Protein AF-X1TUZ6-F1 (afdb_monomer_lite)

Secondary structure (DSSP, 8-state):
-PPPPPEE-SPPP-EE-TTSPEEEEEEEE-TTTTTT-SS--EEEEEE--TT-EEETTTTSTTEEEEEE---GGGPEEEEEEETTEEEEEEE-EEEEEEEEE-SSSPPEEEEEEEEE-

pLDDT: mean 89.05, std 8.15, range [64.19, 98.25]

Structure (mmCIF, N/CA/C/O backbone):
data_AF-X1TUZ6-F1
#
_entry.id   AF-X1TUZ6-F1
#
loop_
_atom_site.group_PDB
_atom_site.id
_atom_site.type_symbol
_atom_site.label_atom_id
_atom_site.label_alt_id
_atom_site.label_comp_id
_atom_site.label_asym_id
_atom_site.label_entity_id
_atom_site.label_seq_id
_atom_site.pdbx_PDB_ins_code
_atom_site.Cartn_x
_atom_site.Cartn_y
_atom_site.Cartn_z
_atom_site.occupancy
_atom_site.B_iso_or_equiv
_atom_site.auth_seq_id
_atom_site.auth_comp_id
_atom_site.auth_asym_id
_atom_site.auth_atom_id
_atom_site.pdbx_PDB_model_num
ATOM 1 N N . ALA A 1 1 ? -21.858 1.930 20.294 1.00 64.19 1 ALA A N 1
ATOM 2 C CA . ALA A 1 1 ? -21.448 3.124 19.551 1.00 64.19 1 ALA A CA 1
ATOM 3 C C . ALA A 1 1 ? -22.254 3.167 18.258 1.00 64.19 1 ALA A C 1
ATOM 5 O O . ALA A 1 1 ? -23.057 2.257 18.045 1.00 64.19 1 ALA A O 1
ATOM 6 N N . VAL A 1 2 ? -22.152 4.250 17.496 1.00 79.06 2 VAL A N 1
ATOM 7 C CA . VAL A 1 2 ? -22.482 4.223 16.064 1.00 79.06 2 VAL A CA 1
ATOM 8 C C . VAL A 1 2 ? -21.244 3.646 15.387 1.00 79.06 2 VAL A C 1
ATOM 10 O O . VAL A 1 2 ? -20.172 3.961 15.873 1.00 79.06 2 VAL A O 1
ATOM 13 N N . ASN A 1 3 ? -21.412 2.787 14.382 1.00 75.56 3 ASN A N 1
ATOM 14 C CA . ASN A 1 3 ? -20.267 2.296 13.628 1.00 75.56 3 ASN A CA 1
ATOM 15 C C . ASN A 1 3 ? -19.744 3.395 12.704 1.00 75.56 3 ASN A C 1
ATOM 17 O O . ASN A 1 3 ? -20.542 3.933 11.928 1.00 75.56 3 ASN A O 1
ATOM 21 N N . ASP A 1 4 ? -18.460 3.695 12.785 1.00 84.94 4 ASP A N 1
ATOM 22 C CA . ASP A 1 4 ? -17.752 4.639 11.934 1.00 84.94 4 ASP A CA 1
ATOM 23 C C . ASP A 1 4 ? -17.038 3.886 10.794 1.00 84.94 4 ASP A C 1
ATOM 25 O O . ASP A 1 4 ? -16.631 2.743 10.951 1.00 84.94 4 ASP A O 1
ATOM 29 N N . GLU A 1 5 ? -16.964 4.491 9.604 1.00 88.94 5 GLU A N 1
ATOM 30 C CA . GLU A 1 5 ? -16.276 3.878 8.456 1.00 88.94 5 GLU A CA 1
ATOM 31 C C . GLU A 1 5 ? -14.749 3.937 8.657 1.00 88.94 5 GLU A C 1
ATOM 33 O O . GLU A 1 5 ? -14.248 4.961 9.138 1.00 88.94 5 GLU A O 1
ATOM 38 N N . PRO A 1 6 ? -13.987 2.913 8.231 1.00 92.56 6 PRO A N 1
ATOM 39 C CA . PRO A 1 6 ? -12.532 2.925 8.347 1.00 92.56 6 PRO A CA 1
ATOM 40 C C . PRO A 1 6 ? -11.884 3.950 7.402 1.00 92.56 6 PRO A C 1
ATOM 42 O O . PRO A 1 6 ? -12.226 4.032 6.225 1.00 92.56 6 PRO A O 1
ATOM 45 N N . GLU A 1 7 ? -10.866 4.682 7.857 1.00 93.31 7 GLU A N 1
ATOM 46 C CA . GLU A 1 7 ? -10.123 5.650 7.036 1.00 93.31 7 GLU A CA 1
ATOM 47 C C . GLU A 1 7 ? -8.644 5.263 6.891 1.00 93.31 7 GLU A C 1
ATOM 49 O O . GLU A 1 7 ? -7.902 5.194 7.867 1.00 93.31 7 GLU A O 1
ATOM 54 N N . ILE A 1 8 ? -8.163 5.068 5.657 1.00 95.56 8 ILE A N 1
ATOM 55 C CA . ILE A 1 8 ? -6.734 4.818 5.397 1.00 95.56 8 ILE A CA 1
ATOM 56 C C . ILE A 1 8 ? -5.964 6.147 5.390 1.00 95.56 8 ILE A C 1
ATOM 58 O O . ILE A 1 8 ? -6.073 6.926 4.439 1.00 95.56 8 ILE A O 1
ATOM 62 N N . THR A 1 9 ? -5.108 6.374 6.388 1.00 96.31 9 THR A N 1
ATOM 63 C CA . THR A 1 9 ? -4.401 7.654 6.590 1.00 96.31 9 THR A CA 1
ATOM 64 C C . THR A 1 9 ? -2.945 7.654 6.111 1.00 96.31 9 THR A C 1
ATOM 66 O O . THR A 1 9 ? -2.398 8.718 5.798 1.00 96.31 9 THR A O 1
ATOM 69 N N . SER A 1 10 ? -2.292 6.490 5.999 1.00 97.00 10 SER A N 1
ATOM 70 C CA . SER A 1 10 ? -0.878 6.425 5.589 1.00 97.00 10 SER A CA 1
ATOM 71 C C . SER A 1 10 ? -0.684 6.765 4.105 1.00 97.00 10 SER A C 1
ATOM 73 O O . SER A 1 10 ? -1.478 6.334 3.277 1.00 97.00 10 SER A O 1
ATOM 75 N N . PRO A 1 11 ? 0.359 7.503 3.688 1.00 96.25 11 PRO A N 1
ATOM 76 C CA . PRO A 1 11 ? 0.650 7.733 2.270 1.00 96.25 11 PRO A CA 1
ATOM 77 C C . PRO A 1 11 ? 1.349 6.517 1.634 1.00 96.25 11 PRO A C 1
ATOM 79 O O . PRO A 1 11 ? 2.307 5.996 2.195 1.00 96.25 11 PRO A O 1
ATOM 82 N N . ALA A 1 12 ? 0.911 6.093 0.442 1.00 96.31 12 ALA A N 1
ATOM 83 C CA . ALA A 1 12 ? 1.569 5.003 -0.285 1.00 96.31 12 ALA A CA 1
ATOM 84 C C . ALA A 1 12 ? 2.844 5.502 -0.991 1.00 96.31 12 ALA A C 1
ATOM 86 O O . ALA A 1 12 ? 2.797 6.556 -1.638 1.00 96.31 12 ALA A O 1
ATOM 87 N N . PRO A 1 13 ? 3.970 4.769 -0.929 1.00 94.62 13 PRO A N 1
ATOM 88 C CA . PRO A 1 13 ? 5.100 5.009 -1.817 1.00 94.62 13 PRO A CA 1
ATOM 89 C C . PRO A 1 13 ? 4.692 4.738 -3.270 1.00 94.62 13 PRO A C 1
ATOM 91 O O . PRO A 1 13 ? 4.092 3.708 -3.570 1.00 94.62 13 PRO A O 1
ATOM 94 N N . ILE A 1 14 ? 5.013 5.665 -4.172 1.00 93.81 14 ILE A N 1
ATOM 95 C CA . ILE A 1 14 ? 4.605 5.613 -5.593 1.00 93.81 14 ILE A CA 1
ATOM 96 C C . ILE A 1 14 ? 5.792 5.543 -6.561 1.00 93.81 14 ILE A C 1
ATOM 98 O O . ILE A 1 14 ? 5.609 5.515 -7.777 1.00 93.81 14 ILE A O 1
ATOM 102 N N . THR A 1 15 ? 7.013 5.520 -6.032 1.00 89.12 15 THR A N 1
ATOM 103 C CA . THR A 1 15 ? 8.250 5.404 -6.809 1.00 89.12 15 THR A CA 1
ATOM 104 C C . THR A 1 15 ? 9.152 4.354 -6.193 1.00 89.12 15 THR A C 1
ATOM 106 O O . THR A 1 15 ? 9.282 4.322 -4.969 1.00 89.12 15 THR A O 1
ATOM 109 N N . LEU A 1 16 ? 9.790 3.544 -7.028 1.00 88.31 16 LEU A N 1
ATOM 110 C CA . LEU A 1 16 ? 10.687 2.471 -6.608 1.00 88.31 16 LEU A CA 1
ATOM 111 C C . LEU A 1 16 ? 11.716 2.190 -7.707 1.00 88.31 16 LEU A C 1
ATOM 113 O O . LEU A 1 16 ? 11.408 2.355 -8.882 1.00 88.31 16 LEU A O 1
ATOM 117 N N . ASP A 1 17 ? 12.916 1.742 -7.356 1.00 86.56 17 ASP A N 1
ATOM 118 C CA . ASP A 1 17 ? 13.881 1.251 -8.340 1.00 86.56 17 ASP A CA 1
ATOM 119 C C . ASP A 1 17 ? 13.638 -0.239 -8.638 1.00 86.56 17 ASP A C 1
ATOM 121 O O . ASP A 1 17 ? 13.281 -1.030 -7.766 1.00 86.56 17 ASP A O 1
ATOM 125 N N . LEU A 1 18 ? 13.815 -0.655 -9.894 1.00 85.88 18 LEU A N 1
ATOM 126 C CA . LEU A 1 18 ? 13.611 -2.053 -10.285 1.00 85.88 18 LEU A CA 1
ATOM 127 C C . LEU A 1 18 ? 14.509 -2.999 -9.470 1.00 85.88 18 LEU A C 1
ATOM 129 O O . LEU A 1 18 ? 15.732 -2.860 -9.473 1.00 85.88 18 LEU A O 1
ATOM 133 N N . GLY A 1 19 ? 13.894 -4.013 -8.861 1.00 86.25 19 GLY A N 1
ATOM 134 C CA . GLY A 1 19 ? 14.575 -5.014 -8.042 1.00 86.25 19 GLY A CA 1
ATOM 135 C C . GLY A 1 19 ? 14.772 -4.619 -6.576 1.00 86.25 19 GLY A C 1
ATOM 136 O O . GLY A 1 19 ? 15.180 -5.480 -5.796 1.00 86.25 19 GLY A O 1
ATOM 137 N N . ASP A 1 20 ? 14.458 -3.379 -6.192 1.00 91.62 20 ASP A N 1
ATOM 138 C CA . ASP A 1 20 ? 14.393 -2.988 -4.784 1.00 91.62 20 ASP A CA 1
ATOM 139 C C . ASP A 1 20 ? 13.077 -3.466 -4.156 1.00 91.62 20 ASP A C 1
ATOM 141 O O . ASP A 1 20 ? 12.043 -3.580 -4.817 1.00 91.62 20 ASP A O 1
ATOM 145 N N . GLU A 1 21 ? 13.111 -3.764 -2.859 1.00 94.50 21 GLU A N 1
ATOM 146 C CA . GLU A 1 21 ?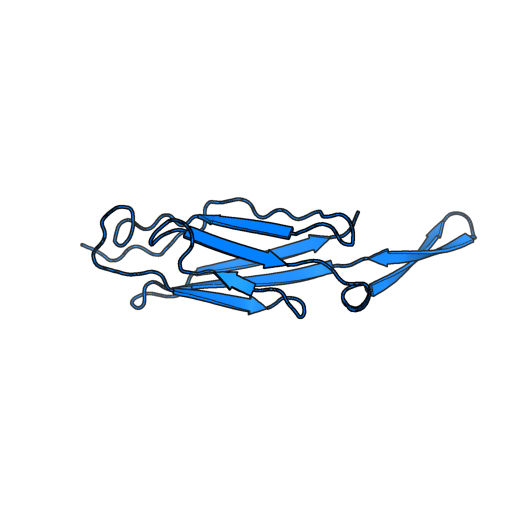 11.918 -4.168 -2.119 1.00 94.50 21 GLU A CA 1
ATOM 147 C C . GLU A 1 21 ? 10.968 -2.975 -1.948 1.00 94.50 21 GLU A C 1
ATOM 149 O O . GLU A 1 21 ? 11.334 -1.919 -1.427 1.00 94.50 21 GLU A O 1
ATOM 154 N N . TYR A 1 22 ? 9.729 -3.161 -2.387 1.00 94.81 22 TYR A N 1
ATOM 155 C CA . TYR A 1 22 ? 8.607 -2.299 -2.073 1.00 94.81 22 TYR A CA 1
ATOM 156 C C . TYR A 1 22 ? 8.030 -2.684 -0.715 1.00 94.81 22 TYR A C 1
ATOM 158 O O . TYR A 1 22 ? 7.632 -3.835 -0.521 1.00 94.81 22 TYR A O 1
ATOM 166 N N . VAL A 1 23 ? 7.893 -1.702 0.174 1.00 97.06 23 VAL A N 1
ATOM 167 C CA . VAL A 1 23 ? 7.174 -1.846 1.442 1.00 97.06 23 VAL A CA 1
ATOM 168 C C . VAL A 1 23 ? 6.185 -0.698 1.572 1.00 97.06 23 VAL A C 1
ATOM 170 O O . 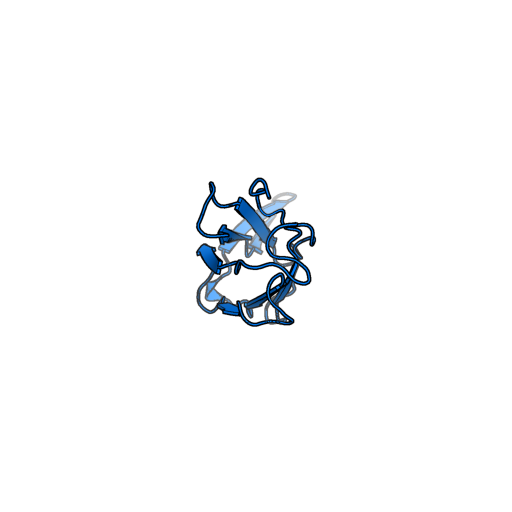VAL A 1 23 ? 6.563 0.471 1.461 1.00 97.06 23 VAL A O 1
ATOM 173 N N . TYR A 1 24 ? 4.920 -1.026 1.819 1.00 97.62 24 TYR A N 1
ATOM 174 C CA . TYR A 1 24 ? 3.892 -0.061 2.181 1.00 97.62 24 TYR A CA 1
ATOM 175 C C . TYR A 1 24 ? 3.185 -0.477 3.470 1.00 97.62 24 TYR A C 1
ATOM 177 O O . TYR A 1 24 ? 2.410 -1.429 3.489 1.00 97.62 24 TYR A O 1
ATOM 185 N N . GLU A 1 25 ? 3.421 0.295 4.527 1.00 98.00 25 GLU A N 1
ATOM 186 C CA . GLU A 1 25 ? 2.699 0.200 5.794 1.00 98.00 25 GLU A CA 1
ATOM 187 C C . GLU A 1 25 ? 1.346 0.929 5.673 1.00 98.00 25 GLU A C 1
ATOM 189 O O . GLU A 1 25 ? 1.253 2.163 5.593 1.00 98.00 25 GLU A O 1
ATOM 194 N N . VAL A 1 26 ? 0.268 0.155 5.613 1.00 97.75 26 VAL A N 1
ATOM 195 C CA . VAL A 1 26 ? -1.110 0.648 5.639 1.00 97.75 26 VAL A CA 1
ATOM 196 C C . VAL A 1 26 ? -1.463 0.971 7.085 1.00 97.75 26 VAL A C 1
ATOM 198 O O . VAL A 1 26 ? -1.331 0.112 7.947 1.00 97.75 26 VAL A O 1
ATOM 201 N N . VAL A 1 27 ? -1.932 2.192 7.347 1.00 96.44 27 VAL A N 1
ATOM 202 C CA . VAL A 1 27 ? -2.435 2.611 8.664 1.00 96.44 27 VAL A CA 1
ATOM 203 C C . VAL A 1 27 ? -3.874 3.075 8.502 1.00 96.44 27 VAL A C 1
ATOM 205 O O . VAL A 1 27 ? -4.159 3.873 7.602 1.00 96.44 27 VAL A O 1
ATOM 208 N N . VAL A 1 28 ? -4.754 2.564 9.361 1.00 95.44 28 VAL A N 1
ATOM 209 C CA . VAL A 1 28 ? -6.192 2.847 9.364 1.00 95.44 28 VAL A CA 1
ATOM 210 C C . VAL A 1 28 ? -6.598 3.504 10.681 1.00 95.44 28 VAL A C 1
ATOM 212 O O . VAL A 1 28 ? -6.168 3.076 11.751 1.00 95.44 28 VAL A O 1
ATOM 215 N N . GLU A 1 29 ? -7.423 4.544 10.599 1.00 93.00 29 GLU A N 1
ATOM 216 C CA . GLU A 1 29 ? -8.165 5.095 11.734 1.00 93.00 29 GLU A CA 1
ATOM 217 C C . GLU A 1 29 ? -9.612 4.595 11.678 1.00 93.00 29 GLU A C 1
ATOM 219 O O . GLU A 1 29 ? -10.266 4.685 10.643 1.00 93.00 29 GLU A O 1
ATOM 224 N N . ASP A 1 30 ? -10.085 4.040 12.789 1.00 91.62 30 ASP A N 1
ATOM 225 C CA . ASP A 1 30 ? -11.443 3.527 12.973 1.00 91.62 30 ASP A CA 1
ATOM 226 C C . ASP A 1 30 ? -11.725 3.533 14.485 1.00 91.62 30 ASP A C 1
ATOM 228 O O . ASP A 1 30 ? -11.011 2.873 15.239 1.00 91.62 30 ASP A O 1
ATOM 232 N N . ASP A 1 31 ? -12.708 4.305 14.954 1.00 88.62 31 ASP A N 1
ATOM 233 C CA . ASP A 1 31 ? -12.986 4.476 16.392 1.00 88.62 31 ASP A CA 1
ATOM 234 C C . ASP A 1 31 ? -13.636 3.226 17.033 1.00 88.62 31 ASP A C 1
ATOM 236 O O . ASP A 1 31 ? -13.629 3.072 18.263 1.00 88.62 31 ASP A O 1
ATOM 240 N N . ASP A 1 32 ? -14.183 2.310 16.226 1.00 86.81 32 ASP A N 1
ATOM 241 C CA . ASP A 1 32 ? -14.797 1.058 16.673 1.00 86.81 32 ASP A CA 1
ATOM 242 C C . ASP A 1 32 ? -13.811 -0.116 16.727 1.00 86.81 32 ASP A C 1
ATOM 244 O O . ASP A 1 32 ? -14.091 -1.117 17.411 1.00 86.81 32 ASP A O 1
ATOM 248 N N . VAL A 1 33 ? -12.664 0.005 16.044 1.00 86.75 33 VAL A N 1
ATOM 249 C CA . VAL A 1 33 ? -11.577 -0.989 15.999 1.00 86.75 33 VAL A CA 1
ATOM 250 C C . VAL A 1 33 ? -10.302 -0.511 16.714 1.00 86.75 33 VAL A C 1
ATOM 252 O O . VAL A 1 33 ? -9.685 -1.279 17.455 1.00 86.75 33 VAL A O 1
ATOM 255 N N . CYS A 1 34 ? -9.896 0.743 16.543 1.00 85.62 34 CYS A N 1
ATOM 256 C CA . CYS A 1 34 ? -8.584 1.262 16.930 1.00 85.62 34 CYS A CA 1
ATOM 257 C C . CYS A 1 34 ? -8.670 2.230 18.126 1.00 85.62 34 CYS A C 1
ATOM 259 O O . CYS A 1 34 ? -9.519 3.116 18.148 1.00 85.62 34 CYS A O 1
ATOM 261 N N . PRO A 1 35 ? -7.765 2.155 19.121 1.00 72.06 35 PRO A N 1
ATOM 262 C CA . PRO A 1 35 ? -6.734 1.133 19.321 1.00 72.06 35 PRO A CA 1
ATOM 263 C C . PRO A 1 35 ? -7.234 -0.131 20.051 1.00 72.06 35 PRO A C 1
ATOM 265 O O . PRO A 1 35 ? -6.540 -1.142 20.037 1.00 72.06 35 PRO A O 1
ATOM 268 N N . ASP A 1 36 ? -8.404 -0.077 20.700 1.00 72.44 36 ASP A N 1
ATOM 269 C CA . ASP A 1 36 ? -8.898 -1.100 21.645 1.00 72.44 36 ASP A CA 1
ATOM 270 C C . ASP A 1 36 ? -10.333 -1.569 21.320 1.00 72.44 36 ASP A C 1
ATOM 272 O O . ASP A 1 36 ? -11.112 -1.942 22.206 1.00 72.44 36 ASP A O 1
ATOM 276 N N . GLY A 1 37 ? -10.720 -1.468 20.054 1.00 69.12 37 GLY A N 1
ATOM 277 C CA . GLY A 1 37 ? -12.074 -1.707 19.588 1.00 69.12 37 GLY A CA 1
ATOM 278 C C . GLY A 1 37 ? -12.552 -3.155 19.716 1.00 69.12 37 GLY A C 1
ATOM 279 O O . GLY A 1 37 ? -11.803 -4.081 20.028 1.00 69.12 37 GLY A O 1
ATOM 280 N N . CYS A 1 38 ? -13.855 -3.361 19.511 1.00 70.00 38 CYS A N 1
ATOM 281 C CA . CYS A 1 38 ? -14.484 -4.689 19.611 1.00 70.00 38 CYS A CA 1
ATOM 282 C C . CYS A 1 38 ? -14.558 -5.428 18.266 1.00 70.00 38 CYS A C 1
ATOM 284 O O . CYS A 1 38 ? -14.965 -6.593 18.241 1.00 70.00 38 CYS A O 1
ATOM 286 N N . GLN A 1 39 ? -14.226 -4.739 17.175 1.00 83.56 39 GLN A N 1
ATOM 287 C CA . GLN A 1 39 ? -14.263 -5.245 15.806 1.00 83.56 39 GLN A CA 1
ATOM 288 C C . GLN A 1 39 ? -12.844 -5.508 15.290 1.00 83.56 39 GLN A C 1
ATOM 290 O O . GLN A 1 39 ? -11.861 -5.279 15.992 1.00 83.56 39 GLN A O 1
ATOM 295 N N . THR A 1 40 ? -12.742 -6.063 14.088 1.00 85.75 40 THR A N 1
ATOM 296 C CA . THR A 1 40 ? -11.467 -6.370 13.433 1.00 85.75 40 THR A CA 1
ATOM 297 C C . THR A 1 40 ? -11.547 -5.929 11.988 1.00 85.75 40 THR A C 1
ATOM 299 O O . THR A 1 40 ? -12.524 -6.271 11.322 1.00 85.75 40 THR A O 1
ATOM 302 N N . LEU A 1 41 ? -10.513 -5.252 11.498 1.00 92.56 41 LEU A N 1
ATOM 303 C CA . LEU A 1 41 ? -10.398 -4.934 10.082 1.00 92.56 41 LEU A CA 1
ATOM 304 C C . LEU A 1 41 ? -9.910 -6.154 9.300 1.00 92.56 41 LEU A C 1
ATOM 306 O O . LEU A 1 41 ? -9.075 -6.926 9.774 1.00 92.56 41 LEU A O 1
ATOM 310 N N . THR A 1 42 ? -10.434 -6.313 8.091 1.00 94.38 42 THR A N 1
ATOM 311 C CA . THR A 1 42 ? -9.930 -7.246 7.084 1.00 94.38 42 THR A CA 1
ATOM 312 C C . THR A 1 42 ? -9.278 -6.448 5.967 1.00 94.38 42 THR A C 1
ATOM 314 O O . THR A 1 42 ? -9.882 -5.515 5.439 1.00 94.38 42 THR A O 1
ATOM 317 N N . PHE A 1 43 ? -8.064 -6.839 5.583 1.00 96.94 43 PHE A N 1
ATOM 318 C CA . PHE A 1 43 ? -7.308 -6.201 4.512 1.00 96.94 43 PHE A CA 1
ATOM 319 C C . PHE A 1 43 ? -7.213 -7.138 3.312 1.00 96.94 43 PHE A C 1
ATOM 321 O O . PHE A 1 43 ? -6.718 -8.259 3.425 1.00 96.94 43 PHE A O 1
ATOM 328 N N . THR A 1 44 ? -7.648 -6.673 2.141 1.00 97.19 44 THR A N 1
ATOM 329 C CA . THR A 1 44 ? -7.605 -7.478 0.914 1.00 97.19 44 THR A CA 1
ATOM 330 C C . THR A 1 44 ? -6.864 -6.746 -0.196 1.00 97.19 44 THR A C 1
ATOM 332 O O . THR A 1 44 ? -7.243 -5.646 -0.599 1.00 97.19 44 THR A O 1
ATOM 335 N N . LEU A 1 45 ? -5.838 -7.388 -0.761 1.00 97.88 45 LEU A N 1
ATOM 336 C CA . LEU A 1 45 ? -5.226 -6.962 -2.018 1.00 97.88 45 LEU A CA 1
ATOM 337 C C . LEU A 1 45 ? -6.120 -7.397 -3.186 1.00 97.88 45 LEU A C 1
ATOM 339 O O . LEU A 1 45 ? -6.154 -8.571 -3.554 1.00 97.88 45 LEU A O 1
ATOM 343 N N . LEU A 1 46 ? -6.851 -6.449 -3.770 1.00 97.94 46 LEU A N 1
ATOM 344 C CA . LEU A 1 46 ? -7.764 -6.707 -4.886 1.00 97.94 46 LEU A CA 1
ATOM 345 C C . LEU A 1 46 ? -7.068 -6.655 -6.245 1.00 97.94 46 LEU A C 1
ATOM 347 O O . LEU A 1 46 ? -7.476 -7.349 -7.177 1.00 97.94 46 LEU A O 1
ATOM 351 N N . GLN A 1 47 ? -6.044 -5.812 -6.374 1.00 96.81 47 GLN A N 1
ATOM 352 C CA . GLN A 1 47 ? -5.281 -5.656 -7.605 1.00 96.81 47 GLN A CA 1
ATOM 353 C C . GLN A 1 47 ? -3.821 -5.346 -7.287 1.00 96.81 47 GLN A C 1
ATOM 355 O O . GLN A 1 47 ? -3.541 -4.491 -6.451 1.00 96.81 47 GLN A O 1
ATOM 360 N N . GLY A 1 48 ? -2.912 -6.029 -7.976 1.00 93.81 48 GLY A N 1
ATOM 361 C CA . GLY A 1 48 ? -1.468 -5.862 -7.862 1.00 93.81 48 GLY A CA 1
ATOM 362 C C . GLY A 1 48 ? -0.731 -6.766 -8.863 1.00 93.81 48 GLY A C 1
ATOM 363 O O . GLY A 1 48 ? -1.372 -7.571 -9.549 1.00 93.81 48 GLY A O 1
ATOM 364 N N . PRO A 1 49 ? 0.598 -6.627 -8.976 1.00 92.69 49 PRO A N 1
ATOM 365 C CA . PRO A 1 49 ? 1.445 -7.481 -9.795 1.00 92.69 49 PRO A CA 1
ATOM 366 C C . PRO A 1 49 ? 1.575 -8.875 -9.170 1.00 92.69 49 PRO A C 1
ATOM 368 O O . PRO A 1 49 ? 1.221 -9.107 -8.008 1.00 92.69 49 PRO A O 1
ATOM 371 N N . VAL A 1 50 ? 2.097 -9.826 -9.945 1.00 90.88 50 VAL A N 1
ATOM 372 C CA . VAL A 1 50 ? 2.373 -11.169 -9.424 1.00 90.88 50 VAL A CA 1
ATOM 373 C C . VAL A 1 50 ? 3.423 -11.067 -8.316 1.00 90.88 50 VAL A C 1
ATOM 375 O O . VAL A 1 50 ? 4.412 -10.359 -8.445 1.00 90.88 50 VAL A O 1
ATOM 378 N N . GLY A 1 51 ? 3.196 -11.774 -7.208 1.00 92.56 51 GLY A N 1
ATOM 379 C CA . GLY A 1 51 ? 4.124 -11.795 -6.074 1.00 92.56 51 GLY A CA 1
ATOM 380 C C . GLY A 1 51 ? 3.938 -10.660 -5.065 1.00 92.56 51 GLY A C 1
ATOM 381 O O . GLY A 1 51 ? 4.536 -10.734 -3.998 1.00 92.56 51 GLY A O 1
ATOM 382 N N . MET A 1 52 ? 3.088 -9.665 -5.341 1.00 95.69 52 MET A N 1
ATOM 383 C CA . MET A 1 52 ? 2.669 -8.710 -4.314 1.00 95.69 52 MET A CA 1
ATOM 384 C C . MET A 1 52 ? 1.752 -9.389 -3.297 1.00 95.69 52 MET A C 1
ATOM 386 O O . MET A 1 52 ? 0.837 -10.131 -3.667 1.00 95.69 52 MET A O 1
ATOM 390 N N . ALA A 1 53 ? 2.000 -9.128 -2.019 1.00 97.38 53 ALA A N 1
ATOM 391 C CA . ALA A 1 53 ? 1.257 -9.706 -0.910 1.00 97.38 53 ALA A CA 1
ATOM 392 C C . ALA A 1 53 ? 0.913 -8.633 0.123 1.00 97.38 53 ALA A C 1
ATOM 394 O O . ALA A 1 53 ? 1.642 -7.657 0.273 1.00 97.38 53 ALA A O 1
ATOM 395 N N . ILE A 1 54 ? -0.197 -8.837 0.831 1.00 98.00 54 ILE A N 1
ATOM 396 C CA . ILE A 1 54 ? -0.586 -8.042 1.995 1.00 98.00 54 ILE A CA 1
ATOM 397 C C . ILE A 1 54 ? -0.557 -8.944 3.231 1.00 98.00 54 ILE A C 1
ATOM 399 O O . ILE A 1 54 ? -1.106 -10.046 3.201 1.00 98.00 54 ILE A O 1
ATOM 403 N N . ASP A 1 55 ? 0.125 -8.495 4.278 1.00 97.56 55 ASP A N 1
ATOM 404 C CA . ASP A 1 55 ? 0.120 -9.082 5.614 1.00 97.56 55 ASP A CA 1
ATOM 405 C C . ASP A 1 55 ? -0.851 -8.281 6.486 1.00 97.56 55 ASP A C 1
ATOM 407 O O . ASP A 1 55 ? -0.562 -7.154 6.888 1.00 97.56 55 ASP A O 1
ATOM 411 N N . ASP A 1 56 ? -2.023 -8.860 6.737 1.00 94.75 56 ASP A N 1
ATOM 412 C CA . ASP A 1 56 ? -3.106 -8.283 7.539 1.00 94.75 56 ASP A CA 1
ATOM 413 C C . ASP A 1 56 ? -2.905 -8.467 9.053 1.00 94.75 56 ASP A C 1
ATOM 415 O O . ASP A 1 56 ? -3.716 -7.998 9.850 1.00 94.75 56 ASP A O 1
ATOM 419 N N . ALA A 1 57 ? -1.826 -9.140 9.464 1.00 92.12 57 ALA A N 1
ATOM 420 C CA . ALA A 1 57 ? -1.446 -9.326 10.860 1.00 92.12 57 ALA A CA 1
ATOM 421 C C . ALA A 1 57 ? -0.288 -8.406 11.291 1.00 92.12 57 ALA A C 1
ATOM 423 O O . ALA A 1 57 ? 0.249 -8.556 12.397 1.00 92.12 57 ALA A O 1
ATOM 424 N N . PHE A 1 58 ? 0.111 -7.470 10.430 1.00 94.25 58 PHE A N 1
ATOM 425 C CA . PHE A 1 58 ? 1.230 -6.574 10.675 1.00 94.25 58 PHE A CA 1
ATOM 426 C C . PHE A 1 58 ? 0.894 -5.505 11.724 1.00 94.25 58 PHE A C 1
ATOM 428 O O . PHE A 1 58 ? -0.018 -4.710 11.556 1.00 94.25 58 PHE A O 1
ATOM 435 N N . ASP A 1 59 ? 1.674 -5.472 12.806 1.00 91.25 59 ASP A N 1
ATOM 436 C CA . ASP A 1 59 ? 1.675 -4.432 13.850 1.00 91.25 59 ASP A CA 1
ATOM 437 C C . ASP A 1 59 ? 0.296 -4.010 14.413 1.00 91.25 59 ASP A C 1
ATOM 439 O O . ASP A 1 59 ? 0.042 -2.852 14.742 1.00 91.25 59 ASP A O 1
ATOM 443 N N . GLY A 1 60 ? -0.606 -4.974 14.603 1.00 89.62 60 GLY A N 1
ATOM 444 C CA . GLY A 1 60 ? -1.873 -4.768 15.313 1.00 89.62 60 GLY A CA 1
ATOM 445 C C . GLY A 1 60 ? -3.101 -4.666 14.401 1.00 89.62 60 GLY A C 1
ATOM 446 O O . GLY A 1 60 ? -3.004 -4.863 13.200 1.00 89.62 60 GLY A O 1
ATOM 447 N N . PRO A 1 61 ? -4.294 -4.403 14.966 1.00 91.00 61 PRO A N 1
ATOM 448 C CA . PRO A 1 61 ? -5.571 -4.597 14.265 1.00 91.00 61 PRO A CA 1
ATOM 449 C C . PRO A 1 61 ? -5.894 -3.532 13.206 1.00 91.00 61 PRO A C 1
ATOM 451 O O . PRO A 1 61 ? -6.892 -3.660 12.504 1.00 91.00 61 PRO A O 1
ATOM 454 N N . CYS A 1 62 ? -5.084 -2.475 13.127 1.00 93.88 62 CYS A N 1
ATOM 455 C CA . CYS A 1 62 ? -5.330 -1.289 12.302 1.00 93.88 62 CYS A CA 1
ATOM 456 C C . CYS A 1 62 ? -4.199 -0.999 11.325 1.00 93.88 62 CYS A C 1
ATOM 458 O O . CYS A 1 62 ? -4.088 0.106 10.790 1.00 93.88 62 CYS A O 1
ATOM 460 N N . GLN A 1 63 ? -3.331 -1.988 11.145 1.00 95.31 63 GLN A N 1
ATOM 461 C CA . GLN A 1 63 ? -2.176 -1.897 10.287 1.00 95.31 63 GLN A CA 1
ATOM 462 C C . GLN A 1 63 ? -2.087 -3.150 9.421 1.00 95.31 63 GLN A C 1
ATOM 464 O O . GLN A 1 63 ? -2.557 -4.224 9.792 1.00 95.31 63 GLN A O 1
ATOM 469 N N . ALA A 1 64 ? -1.519 -2.978 8.237 1.00 97.62 64 ALA A N 1
ATOM 470 C CA . ALA A 1 64 ? -1.166 -4.064 7.340 1.00 97.62 64 ALA A 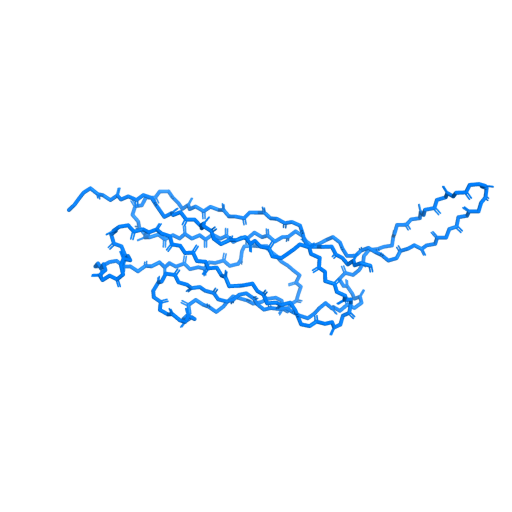CA 1
ATOM 471 C C . ALA A 1 64 ? 0.125 -3.692 6.610 1.00 97.62 64 ALA A C 1
ATOM 473 O O . ALA A 1 64 ? 0.398 -2.510 6.398 1.00 97.62 64 ALA A O 1
ATOM 474 N N . GLU A 1 65 ? 0.906 -4.679 6.190 1.00 98.25 65 GLU A N 1
ATOM 475 C CA . GLU A 1 65 ? 2.108 -4.441 5.390 1.00 98.25 65 GLU A CA 1
ATOM 476 C C . GLU A 1 65 ? 1.932 -5.045 4.007 1.00 98.25 65 GLU A C 1
ATOM 478 O O . GLU A 1 65 ? 1.672 -6.236 3.851 1.00 98.25 65 GLU A O 1
ATOM 483 N N . LEU A 1 66 ? 2.073 -4.216 2.981 1.00 98.12 66 LEU A N 1
ATOM 484 C CA . LEU A 1 66 ? 2.097 -4.669 1.605 1.00 98.12 66 LEU A CA 1
ATOM 485 C C . LEU A 1 66 ? 3.544 -4.738 1.118 1.00 98.12 66 LEU A C 1
ATOM 487 O O . LEU A 1 66 ? 4.260 -3.736 1.131 1.00 98.12 66 LEU A O 1
ATOM 491 N N . THR A 1 67 ? 3.956 -5.921 0.665 1.00 97.44 67 THR A N 1
ATOM 492 C CA . THR A 1 67 ? 5.316 -6.197 0.190 1.00 97.44 67 THR A CA 1
ATOM 493 C C . THR A 1 67 ? 5.312 -6.681 -1.250 1.00 97.44 67 THR A C 1
ATOM 495 O O . THR A 1 67 ? 4.404 -7.385 -1.704 1.00 97.44 67 THR A O 1
ATOM 498 N N . TRP A 1 68 ? 6.333 -6.271 -1.997 1.00 95.56 68 TRP A N 1
ATOM 499 C CA . TRP A 1 68 ? 6.559 -6.697 -3.375 1.00 95.56 68 TRP A CA 1
ATOM 500 C C . TRP A 1 68 ? 8.015 -6.447 -3.770 1.00 95.56 68 TRP A C 1
ATOM 502 O O . TRP A 1 68 ? 8.664 -5.547 -3.254 1.00 95.56 68 TRP A O 1
ATOM 512 N N . THR A 1 69 ? 8.553 -7.225 -4.701 1.00 92.75 69 THR A N 1
ATOM 513 C CA . THR A 1 69 ? 9.831 -6.925 -5.357 1.00 92.75 69 THR A CA 1
ATOM 514 C C . THR A 1 69 ? 9.574 -6.918 -6.861 1.00 92.75 69 THR A C 1
ATOM 516 O O . THR A 1 69 ? 9.198 -7.967 -7.384 1.00 92.75 69 THR A O 1
ATOM 519 N N . PRO A 1 70 ? 9.736 -5.779 -7.559 1.00 89.19 70 PRO A N 1
ATOM 520 C CA . PRO A 1 70 ? 9.442 -5.691 -8.980 1.00 89.19 70 PRO A CA 1
ATOM 521 C C . PRO A 1 70 ? 10.335 -6.609 -9.793 1.00 89.19 70 PRO A C 1
ATOM 523 O O . PRO A 1 70 ? 11.565 -6.541 -9.704 1.00 89.19 70 PRO A O 1
ATOM 526 N N . GLU A 1 71 ? 9.712 -7.419 -10.637 1.00 85.81 71 GLU A N 1
ATOM 527 C CA . GLU A 1 71 ? 10.412 -8.236 -11.613 1.00 85.81 71 GLU A CA 1
ATOM 528 C C . GLU A 1 71 ? 10.359 -7.579 -12.995 1.00 85.81 71 GLU A C 1
ATOM 530 O O . GLU A 1 71 ? 9.515 -6.732 -13.292 1.00 85.81 71 GLU A O 1
ATOM 535 N N . CYS A 1 72 ? 11.265 -7.979 -13.890 1.00 82.19 72 CYS A N 1
ATOM 536 C CA . CYS A 1 72 ? 11.260 -7.478 -15.267 1.00 82.19 72 CYS A CA 1
ATOM 537 C C . CYS A 1 72 ? 9.931 -7.748 -15.992 1.00 82.19 72 CYS A C 1
ATOM 539 O O . CYS A 1 72 ? 9.575 -6.998 -16.899 1.00 82.19 72 CYS A O 1
ATOM 541 N N . ASP A 1 73 ? 9.212 -8.800 -15.597 1.00 84.00 73 ASP A N 1
ATOM 542 C CA . ASP A 1 73 ? 7.918 -9.171 -16.172 1.00 84.00 73 ASP A CA 1
ATOM 543 C C . ASP A 1 73 ? 6.788 -8.200 -15.762 1.00 84.00 73 ASP A C 1
ATOM 545 O O . ASP A 1 73 ? 5.760 -8.152 -16.438 1.00 84.00 73 ASP A O 1
ATOM 549 N N . ASP A 1 74 ? 7.001 -7.367 -14.734 1.00 82.25 74 ASP A N 1
ATOM 550 C CA . ASP A 1 74 ? 6.088 -6.288 -14.327 1.00 82.25 74 ASP A CA 1
ATOM 551 C C . ASP A 1 74 ? 6.290 -4.995 -15.148 1.00 82.25 74 ASP A C 1
ATOM 553 O O . ASP A 1 74 ? 5.528 -4.030 -15.022 1.00 82.25 74 ASP A O 1
ATOM 557 N N . LEU A 1 75 ? 7.329 -4.939 -15.991 1.00 76.62 75 LEU A N 1
ATOM 558 C CA . LEU A 1 75 ? 7.673 -3.756 -16.777 1.00 76.62 75 LEU A CA 1
ATOM 559 C C . LEU A 1 75 ? 6.914 -3.728 -18.108 1.00 76.62 75 LEU A C 1
ATOM 561 O O . LEU A 1 75 ? 6.883 -4.695 -18.870 1.00 76.62 75 LEU A O 1
ATOM 565 N N . THR A 1 76 ? 6.390 -2.556 -18.456 1.00 77.38 76 THR A N 1
ATOM 566 C CA . THR A 1 76 ? 5.936 -2.248 -19.815 1.00 77.38 76 THR A CA 1
ATOM 567 C C . THR A 1 76 ? 6.989 -1.428 -20.549 1.00 77.38 76 THR A C 1
ATOM 569 O O . THR A 1 76 ? 7.769 -0.695 -19.945 1.00 77.38 76 THR A O 1
ATOM 572 N N . TRP A 1 77 ? 7.025 -1.555 -21.871 1.00 77.31 77 TRP A N 1
ATOM 573 C CA . TRP A 1 77 ? 7.937 -0.793 -22.714 1.00 77.31 77 TRP A CA 1
ATOM 574 C C . TRP A 1 77 ? 7.169 0.358 -23.346 1.00 77.31 77 TRP A C 1
ATOM 576 O O . TRP A 1 77 ? 6.237 0.126 -24.120 1.00 77.31 77 TRP A O 1
ATOM 586 N N . GLU A 1 78 ? 7.553 1.591 -23.027 1.00 80.00 78 GLU A N 1
ATOM 587 C CA . GLU A 1 78 ? 7.023 2.778 -23.692 1.00 80.00 78 GLU A CA 1
ATOM 588 C C . GLU A 1 78 ? 8.087 3.336 -24.644 1.00 80.00 78 GLU A C 1
ATOM 590 O O . GLU A 1 78 ? 9.247 3.537 -24.276 1.00 80.00 78 GLU A O 1
ATOM 595 N N . GLN A 1 79 ? 7.699 3.579 -25.896 1.00 84.94 79 GLN A N 1
ATOM 596 C CA . GLN A 1 79 ? 8.586 4.204 -26.869 1.00 84.94 79 GLN A CA 1
ATOM 597 C C . GLN A 1 79 ? 8.549 5.724 -26.687 1.00 84.94 79 GLN A C 1
ATOM 599 O O . GLN A 1 79 ? 7.539 6.367 -26.977 1.00 84.94 79 GLN A O 1
ATOM 604 N N . VAL A 1 80 ? 9.669 6.308 -26.258 1.00 84.19 80 VAL A N 1
ATOM 605 C CA . VAL A 1 80 ? 9.806 7.757 -26.062 1.00 84.19 80 VAL A CA 1
ATOM 606 C C . VAL A 1 80 ? 10.626 8.347 -27.208 1.00 84.19 80 VAL A C 1
ATOM 608 O O . VAL A 1 80 ? 11.762 7.934 -27.442 1.00 84.19 80 VAL A O 1
ATOM 611 N N . CYS A 1 81 ? 10.065 9.327 -27.924 1.00 87.88 81 CYS A N 1
ATOM 612 C CA . CYS A 1 81 ? 10.738 10.000 -29.038 1.00 87.88 81 CYS A CA 1
ATOM 613 C C . CYS A 1 81 ? 11.081 11.455 -28.686 1.00 87.88 81 CYS A C 1
ATOM 615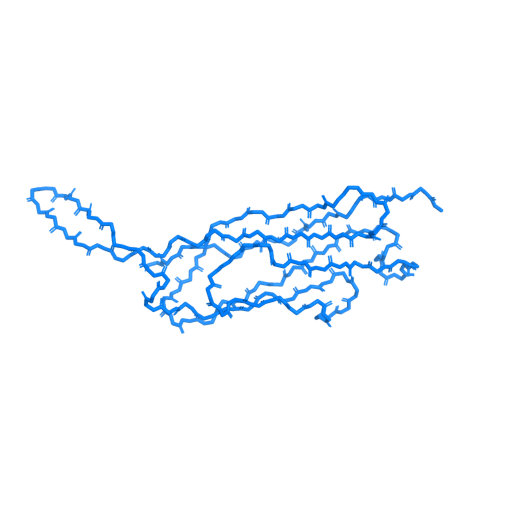 O O . CYS A 1 81 ? 10.197 12.257 -28.383 1.00 87.88 81 CYS A O 1
ATOM 617 N N . THR A 1 82 ? 12.360 11.825 -28.781 1.00 84.88 82 THR A N 1
ATOM 618 C CA . THR A 1 82 ? 12.833 13.204 -28.578 1.00 84.88 82 THR A CA 1
ATOM 619 C C . THR A 1 82 ? 13.792 13.599 -29.697 1.00 84.88 82 THR A C 1
ATOM 621 O O . THR A 1 82 ? 14.696 12.853 -30.049 1.00 84.88 82 THR A O 1
ATOM 624 N N . GLY A 1 83 ? 13.576 14.763 -30.318 1.00 82.88 83 GLY A N 1
ATOM 625 C CA . GLY A 1 83 ? 14.514 15.311 -31.309 1.00 82.88 83 GLY A CA 1
ATOM 626 C C . GLY A 1 83 ? 14.739 14.482 -32.586 1.00 82.88 83 GLY A C 1
ATOM 627 O O . GLY A 1 83 ? 15.668 14.790 -33.322 1.00 82.88 83 GLY A O 1
ATOM 628 N N . GLY A 1 84 ? 13.900 13.481 -32.877 1.00 87.88 84 GLY A N 1
ATOM 629 C CA . GLY A 1 84 ? 14.051 12.584 -34.033 1.00 87.88 84 GLY A CA 1
ATOM 630 C C . GLY A 1 84 ? 14.632 11.209 -33.696 1.00 87.88 84 GLY A C 1
ATOM 631 O O . GLY A 1 84 ? 14.591 10.325 -34.549 1.00 87.88 84 GLY A O 1
ATOM 632 N N . ASP A 1 85 ? 15.083 11.012 -32.459 1.00 87.50 85 ASP A N 1
ATOM 633 C CA . ASP A 1 85 ? 15.515 9.721 -31.937 1.00 87.50 85 ASP A CA 1
ATOM 634 C C . ASP A 1 85 ? 14.398 9.118 -31.080 1.00 87.50 85 ASP A C 1
ATOM 636 O O . ASP A 1 85 ? 13.746 9.826 -30.308 1.00 87.50 85 ASP A O 1
ATOM 640 N N . CYS A 1 86 ? 14.172 7.812 -31.215 1.00 89.00 86 CYS A N 1
ATOM 641 C CA . CYS A 1 86 ? 13.264 7.060 -30.355 1.00 89.00 86 CYS A CA 1
ATOM 642 C C . CYS A 1 86 ? 14.066 6.005 -29.595 1.00 89.00 86 CYS A C 1
ATOM 644 O O . CYS A 1 86 ? 14.856 5.270 -30.191 1.00 89.00 86 CYS A O 1
ATOM 646 N N . SER A 1 87 ? 13.852 5.938 -28.286 1.00 82.31 87 SER A N 1
ATOM 647 C CA . SER A 1 87 ? 14.426 4.925 -27.404 1.00 82.31 87 SER A CA 1
ATOM 648 C C . SER A 1 87 ? 13.304 4.236 -26.642 1.00 82.31 87 SER A C 1
ATOM 650 O O . SER A 1 87 ? 12.390 4.914 -26.164 1.00 82.31 87 SER A O 1
ATOM 652 N N . ASP A 1 88 ? 13.397 2.919 -26.491 1.00 80.12 88 ASP A N 1
ATOM 653 C CA . ASP A 1 88 ? 12.527 2.194 -25.570 1.00 80.12 88 ASP A CA 1
ATOM 654 C C . ASP A 1 88 ? 12.945 2.532 -24.135 1.00 80.12 88 ASP A C 1
ATOM 656 O O . ASP A 1 88 ? 14.128 2.463 -23.788 1.00 80.12 88 ASP A O 1
ATOM 660 N N . GLN A 1 89 ? 11.977 2.934 -23.317 1.00 75.50 89 GLN A N 1
ATOM 661 C CA . GLN A 1 89 ? 12.150 3.089 -21.879 1.00 75.50 89 GLN A CA 1
ATOM 662 C C . GLN A 1 89 ? 11.292 2.048 -21.168 1.00 75.50 89 GLN A C 1
ATOM 664 O O . GLN A 1 89 ? 10.159 1.768 -21.573 1.00 75.50 89 GLN A O 1
ATOM 669 N N . TYR A 1 90 ? 11.855 1.463 -20.115 1.00 71.31 90 TYR A N 1
ATOM 670 C CA . TYR A 1 90 ? 11.093 0.630 -19.201 1.00 71.31 90 TYR A CA 1
ATOM 671 C C . TYR A 1 90 ? 10.205 1.527 -18.357 1.00 71.31 90 TYR A C 1
ATOM 673 O O . TYR A 1 90 ? 10.632 2.575 -17.877 1.00 71.31 90 TYR A O 1
ATOM 681 N N . LYS A 1 91 ? 8.974 1.086 -18.169 1.00 73.06 91 LYS A N 1
ATOM 682 C CA . LYS A 1 91 ? 8.013 1.712 -17.287 1.00 73.06 91 LYS A CA 1
ATOM 683 C C . LYS A 1 91 ? 7.220 0.602 -16.623 1.00 73.06 91 LYS A C 1
ATOM 685 O O . LYS A 1 91 ? 6.362 -0.001 -17.268 1.00 73.06 91 LYS A O 1
ATOM 690 N N . SER A 1 92 ? 7.465 0.316 -15.352 1.00 73.12 92 SER A N 1
ATOM 691 C CA . SER A 1 92 ? 6.413 -0.320 -14.561 1.00 73.12 92 SER A CA 1
ATOM 692 C C . SER A 1 92 ? 5.460 0.783 -14.132 1.00 73.12 92 SER A C 1
ATOM 694 O O . SER A 1 92 ? 5.860 1.723 -13.461 1.00 73.12 92 SER A O 1
ATOM 696 N N . VAL A 1 93 ? 4.212 0.723 -14.591 1.00 85.94 93 VAL A N 1
ATOM 697 C CA . VAL A 1 93 ? 3.094 1.341 -13.873 1.00 85.94 93 VAL A CA 1
ATOM 698 C C . VAL A 1 93 ? 2.308 0.171 -13.332 1.00 85.94 93 VAL A C 1
ATOM 700 O O . VAL A 1 93 ? 1.735 -0.599 -14.102 1.00 85.94 93 VAL A O 1
ATOM 703 N N . VAL A 1 94 ? 2.316 0.025 -12.018 1.00 88.75 94 VAL A N 1
ATOM 704 C CA . VAL A 1 94 ? 1.579 -1.029 -11.339 1.00 88.75 94 VAL A CA 1
ATOM 705 C C . VAL A 1 94 ? 0.404 -0.397 -10.622 1.00 88.75 94 VAL A C 1
ATOM 707 O O . VAL A 1 94 ? 0.588 0.393 -9.700 1.00 88.75 94 VAL A O 1
ATOM 710 N N . HIS A 1 95 ? -0.798 -0.763 -11.057 1.00 93.94 95 HIS A N 1
ATOM 711 C CA . HIS A 1 95 ? -2.037 -0.389 -10.390 1.00 93.94 95 HIS A CA 1
ATOM 712 C C . HIS A 1 95 ? -2.238 -1.281 -9.166 1.00 93.94 95 HIS A C 1
ATOM 714 O O . HIS A 1 95 ? -2.403 -2.497 -9.308 1.00 93.94 95 HIS A O 1
ATOM 720 N N . VAL A 1 96 ? -2.247 -0.671 -7.984 1.00 95.81 96 VAL A N 1
ATOM 721 C CA . VAL A 1 96 ? -2.506 -1.345 -6.713 1.00 95.81 96 VAL A CA 1
ATOM 722 C C . VAL A 1 96 ? -3.873 -0.923 -6.197 1.00 95.81 96 VAL A C 1
ATOM 724 O O . VAL A 1 96 ? -4.191 0.266 -6.171 1.00 95.81 96 VAL A O 1
ATOM 727 N N . LYS A 1 97 ? -4.679 -1.900 -5.776 1.00 97.88 97 LYS A N 1
ATOM 728 C CA . LYS A 1 97 ? -5.959 -1.670 -5.102 1.00 97.88 97 LYS A CA 1
ATOM 729 C C . LYS A 1 97 ? -6.042 -2.508 -3.838 1.00 97.88 97 LYS A C 1
ATOM 731 O O . LYS A 1 97 ? -6.012 -3.737 -3.921 1.00 97.88 97 LYS A O 1
ATOM 736 N N . ILE A 1 98 ? -6.220 -1.840 -2.705 1.00 97.50 98 ILE A N 1
ATOM 737 C CA . ILE A 1 98 ? -6.510 -2.468 -1.415 1.00 97.50 98 ILE A CA 1
ATOM 738 C C . ILE A 1 98 ? -7.934 -2.134 -0.967 1.00 97.50 98 ILE A C 1
ATOM 740 O O . ILE A 1 98 ? -8.438 -1.040 -1.233 1.00 97.50 98 ILE A O 1
ATOM 744 N N . GLU A 1 99 ? -8.568 -3.097 -0.312 1.00 97.44 99 GLU A N 1
ATOM 745 C CA . GLU A 1 99 ? -9.856 -2.980 0.373 1.00 97.44 99 GLU A CA 1
ATOM 746 C C . GLU A 1 99 ? -9.634 -3.156 1.875 1.00 97.44 99 GLU A C 1
ATOM 748 O O . GLU A 1 99 ? -8.884 -4.049 2.282 1.00 97.44 99 GLU A O 1
ATOM 753 N N . VAL A 1 100 ? -10.279 -2.305 2.670 1.00 95.81 100 VAL A N 1
ATOM 754 C CA . VAL A 1 100 ? -10.342 -2.389 4.129 1.00 95.81 100 VAL A CA 1
ATOM 755 C C . VAL A 1 100 ? -11.810 -2.479 4.528 1.00 95.81 100 VAL A C 1
ATOM 757 O O . VAL A 1 100 ? -12.598 -1.599 4.180 1.00 95.81 100 VAL A O 1
ATOM 760 N N . ASP A 1 101 ? -12.163 -3.552 5.229 1.00 93.94 101 ASP A N 1
ATOM 761 C CA . ASP A 1 101 ? -13.537 -3.863 5.633 1.00 93.94 101 ASP A CA 1
ATOM 762 C C . ASP A 1 101 ? -13.607 -4.143 7.142 1.00 93.94 101 ASP A C 1
ATOM 764 O O . ASP A 1 101 ? -12.839 -4.957 7.660 1.00 93.94 101 ASP A O 1
ATOM 768 N N . ASP A 1 102 ? -14.533 -3.483 7.839 1.00 89.56 102 ASP A N 1
ATOM 769 C CA . ASP A 1 102 ? -14.841 -3.694 9.261 1.00 89.56 102 ASP A CA 1
ATOM 770 C C . ASP A 1 102 ? -15.977 -4.718 9.487 1.00 89.56 102 ASP A C 1
ATOM 772 O O . ASP A 1 102 ? -16.282 -5.103 10.620 1.00 89.56 102 ASP A O 1
ATOM 776 N N . GLY A 1 103 ? -16.589 -5.201 8.400 1.00 85.06 103 GLY A N 1
ATOM 777 C CA . GLY A 1 103 ? -17.624 -6.226 8.370 1.00 85.06 103 GLY A CA 1
ATOM 778 C C . GLY A 1 103 ? -19.050 -5.725 8.601 1.00 85.06 103 GLY A C 1
ATOM 779 O O . GLY A 1 103 ? -19.966 -6.559 8.675 1.00 85.06 103 GLY A O 1
ATOM 780 N N . CYS A 1 104 ? -19.287 -4.417 8.735 1.00 76.06 104 CYS A N 1
ATOM 781 C CA . CYS A 1 104 ? -20.622 -3.906 9.054 1.00 76.06 104 CYS A CA 1
ATOM 782 C C . CYS A 1 104 ? -21.069 -2.643 8.303 1.00 76.06 104 CYS A C 1
ATOM 784 O O . CYS A 1 104 ? -22.281 -2.382 8.278 1.00 76.06 104 CYS A O 1
ATOM 786 N N . CYS A 1 105 ? -20.166 -1.934 7.627 1.00 78.31 105 CYS A N 1
ATOM 787 C CA . CYS A 1 105 ? -20.495 -0.856 6.692 1.00 78.31 105 CYS A CA 1
ATOM 788 C C . CYS A 1 105 ? -19.913 -1.097 5.284 1.00 78.31 105 CYS A C 1
ATOM 790 O O . CYS A 1 105 ? -19.532 -2.219 4.952 1.00 78.31 105 CYS A O 1
ATOM 792 N N . ASP A 1 106 ? -19.978 -0.088 4.405 1.00 85.62 106 ASP A N 1
ATOM 793 C CA . ASP A 1 106 ? -19.370 -0.195 3.076 1.00 85.62 106 ASP A CA 1
ATOM 794 C C . ASP A 1 106 ? -17.834 -0.154 3.228 1.00 85.62 106 ASP A C 1
ATOM 796 O O . ASP A 1 106 ? -17.319 0.721 3.925 1.00 85.62 106 ASP A O 1
ATOM 800 N N . PRO A 1 107 ? -17.086 -1.059 2.574 1.00 91.06 107 PRO A N 1
ATOM 801 C CA . PRO A 1 107 ? -15.635 -1.093 2.688 1.00 91.06 107 PRO A CA 1
ATOM 802 C C . PRO A 1 107 ? -14.990 0.145 2.060 1.00 91.06 107 PRO A C 1
ATOM 804 O O . PRO A 1 107 ? -15.492 0.719 1.084 1.00 91.06 107 PRO A O 1
ATOM 807 N N . VAL A 1 108 ? -13.813 0.507 2.568 1.00 94.88 108 VAL A N 1
ATOM 808 C CA . VAL A 1 108 ? -13.015 1.614 2.039 1.00 94.88 108 VAL A CA 1
ATOM 809 C C . VAL A 1 108 ? -11.891 1.094 1.158 1.00 94.88 108 VAL A C 1
ATOM 811 O O . VAL A 1 108 ? -11.266 0.065 1.411 1.00 94.88 108 VAL A O 1
ATOM 814 N N . TYR A 1 109 ? -11.638 1.828 0.078 1.00 95.81 109 TYR A N 1
ATOM 815 C CA . TYR A 1 109 ? -10.676 1.455 -0.945 1.00 95.81 109 TYR A CA 1
ATOM 816 C C . TYR A 1 109 ? -9.540 2.453 -1.022 1.00 95.81 109 TYR A C 1
ATOM 818 O O . TYR A 1 109 ? -9.744 3.667 -0.948 1.00 95.81 109 TYR A O 1
ATOM 826 N N . LYS A 1 110 ? -8.351 1.935 -1.314 1.00 96.38 110 LYS A N 1
ATOM 827 C CA . LYS A 1 110 ? -7.228 2.753 -1.743 1.00 96.38 110 LYS A CA 1
ATOM 828 C C . LYS A 1 110 ? -6.644 2.225 -3.039 1.00 96.38 110 LYS A C 1
ATOM 830 O O . LYS A 1 110 ? -6.265 1.062 -3.140 1.00 96.38 110 LYS A O 1
ATOM 835 N N . GLU A 1 111 ? -6.586 3.122 -4.016 1.00 97.56 111 GLU A N 1
ATOM 836 C CA . GLU A 1 111 ? -6.069 2.883 -5.359 1.00 97.56 111 GLU A CA 1
ATOM 837 C C . GLU A 1 111 ? -4.907 3.840 -5.629 1.00 97.56 111 GLU A C 1
ATOM 839 O O . GLU A 1 111 ? -5.010 5.042 -5.362 1.00 97.56 111 GLU A O 1
ATOM 844 N N . PHE A 1 112 ? -3.790 3.314 -6.125 1.00 95.88 112 PHE A N 1
ATOM 845 C CA . PHE A 1 112 ? -2.615 4.106 -6.482 1.00 95.88 112 PHE A CA 1
ATOM 846 C C . PHE A 1 112 ? -1.740 3.385 -7.507 1.00 95.88 112 PHE A C 1
ATOM 848 O O . PHE A 1 112 ? -1.823 2.168 -7.679 1.00 95.88 112 PHE A O 1
ATOM 855 N N . ASP A 1 113 ? -0.870 4.164 -8.147 1.00 93.94 113 ASP A N 1
ATOM 856 C CA . ASP A 1 113 ? 0.073 3.683 -9.149 1.00 93.94 113 ASP A CA 1
ATOM 857 C C . ASP A 1 113 ? 1.490 3.734 -8.583 1.00 93.94 113 ASP A C 1
ATOM 859 O O . ASP A 1 113 ? 1.944 4.789 -8.132 1.00 93.94 113 ASP A O 1
ATOM 863 N N . VAL A 1 114 ? 2.201 2.609 -8.637 1.00 90.62 114 VAL A N 1
ATOM 864 C CA . VAL A 1 114 ? 3.640 2.554 -8.349 1.00 90.62 114 VAL A CA 1
ATOM 865 C C . VAL A 1 114 ? 4.403 2.611 -9.666 1.00 90.62 114 VAL A C 1
ATOM 867 O O . VAL A 1 114 ? 4.094 1.866 -10.598 1.00 90.62 114 VAL A O 1
ATOM 870 N N . THR A 1 115 ? 5.390 3.504 -9.741 1.00 87.62 115 THR A N 1
ATOM 871 C CA . THR A 1 115 ? 6.209 3.730 -10.936 1.00 87.62 115 THR A CA 1
ATOM 872 C C . THR A 1 115 ? 7.684 3.443 -10.709 1.00 87.62 115 THR A C 1
ATOM 874 O O . THR A 1 115 ? 8.241 3.879 -9.702 1.00 87.62 115 THR A O 1
ATOM 877 N N . SER A 1 116 ? 8.332 2.741 -11.644 1.00 78.88 116 SER A N 1
ATOM 878 C CA . SER A 1 116 ? 9.797 2.663 -11.637 1.00 78.88 116 SER A CA 1
ATOM 879 C C . SER A 1 116 ? 10.433 3.994 -12.034 1.00 78.88 116 SER A C 1
ATOM 881 O O . SER A 1 116 ? 9.936 4.643 -12.962 1.00 78.88 116 SER A O 1
ATOM 883 N N . LEU A 1 117 ? 11.527 4.376 -11.368 1.00 67.69 117 LEU A N 1
ATOM 884 C CA . LEU A 1 117 ? 12.362 5.523 -11.758 1.00 67.69 117 LEU A CA 1
ATOM 885 C C . LEU A 1 117 ? 13.323 5.207 -12.916 1.00 67.69 117 LEU A C 1
ATOM 887 O O . LEU A 1 117 ? 13.667 4.021 -13.124 1.00 67.69 117 LEU A O 1
#

Organism: NCBI:txid412755

Sequence (117 aa):
AVNDEPEITSPAPITLDLGDEYVYEVVVEDDDVCPDGCQTLTFTLLQGPVGMAIDDAFDGPCQAELTWTPECDDLTWEQVCTGGDCSDQYKSVVHVKIEVDDGCCDPVYKEFDVTSL

Foldseek 3Di:
DPWDAKDFDFDAAQEDAAQDKGKDKTFIDTPQPPPNHPFAKDKDWPFWDPAWDKACPPPHRGIIMIIDHHDPVQWDWDWDDDPRDTDTDTKRWIWTKMWIDRPPDDIDMDIGTHIYD

Radius of gyration: 17.55 Å; chains: 1; bounding box: 38×27×56 Å

=== Feature glossary ===
The record interleaves many kinds of information about one protein. Here is each kind framed as the question it answers.

Q: What are the backbone torsion angles?
A: φ (phi) and ψ (psi) are the two rotatable backbone dihedrals per residue: φ is the C(i-1)–N–Cα–C torsion, ψ is the N–Cα–C–N(i+1) torsion, both in degrees on (−180°, 180°]. α-helical residues cluster near (−60°, −45°); β-strand residues near (−120°, +130°). A Ramachandran plot is simply a scatter of (φ, ψ) for every residue.

Q: What is the amino-acid chain?
A: This is the polypeptide sequence — one letter per residue, N-terminus first. Length ranges from a few dozen residues for small domains to over a thousand for large multi-domain proteins.

Q: How mobile is each atom in the crystal?
A: For experimental (PDB) structures, the B-factor (temperature factor) quantifies the positional spread of each atom in the crystal — a combination of thermal vibration and static disorder — in units of Å². High B-factors mark flexible loops or poorly resolved regions; low B-factors mark the rigid, well-ordered core.

Q: Are the domains correctly placed relative to each other?
A: Predicted Aligned Error (PAE) is an AlphaFold confidence matrix: entry (i, j) is the expected error in the position of residue j, in ångströms, when the prediction is superimposed on the true structure at residue i. Low PAE within a block of residues means that block is internally rigid and well-predicted; high PAE between two blocks means their relative placement is uncertain even if each block individually is confident.

Q: How confident is the AlphaFold model at each residue?
A: pLDDT is the predicted lDDT-Cα score: AlphaFold's confidence that the local environment of each residue (all inter-atomic distances within 15 Å) is correctly placed. It is a per-residue number between 0 and 100, with higher meaning more reliable.

Q: What family and function is it annotated with?
A: Functional annotations link the protein to curated databases. InterPro entries identify conserved domains and families by matching the sequence against member-database signatures (Pfam, PROSITE, CDD, …). Gene Ontology (GO) terms describe molecular function, biological process, and cellular component in a controlled vocabulary. CATH places the structure in a hierarchical fold classification (Class/Architecture/Topology/Homologous-superfamily). The organism is the source species.

Q: How big and how compact is the whole molecule?
A: Three whole-structure scalars: the radius of gyration (RMS distance of Cα from centroid, in Å), the count of Cα–Cα contacts (pairs closer than 8 Å and separated by more than four residues in sequence — i.e. tertiary, not local, contacts), and the bounding-box dimensions. Together they distinguish compact globular folds from extended fibres or disordered chains.

Q: What known structures does this most resemble?
A: The Foldseek neighbor lis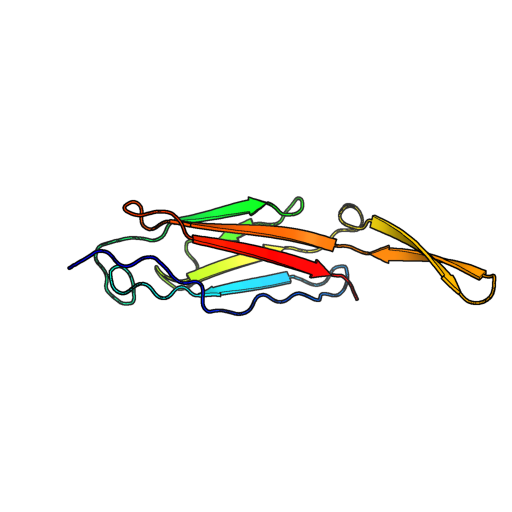t gives the closest experimentally determined structures in the PDB, ranked by structural alignment. TM-score near 1 means near-identical fold; near 0.3 means only rough topology match. This is how one finds what a novel AlphaFold prediction most resembles in the solved-structure universe.

Q: Which residues are buried vs exposed?
A: SASA measures how much of the protein is reachable by solvent. It is computed by rolling a water-sized probe over the atomic surface and summing the exposed area (Å²). Per-residue SASA distinguishes core (buried, low SASA) from surface (exposed, high SASA) residues; total SASA is a whole-molecule size measure.

Q: Which residues are in helices, strands, or loops?
A: Eight-state secondary structure (DSSP): H is the canonical α-helix, G the tighter 3₁₀-helix, I the wider π-helix; E/B are β-structure, T and S are turns and bends, and '-' is everything else. DSSP derives these from the pattern of main-chain N–H···O=C hydrogen bonds, not from the sequence.

Q: Where is each backbone atom in 3D?
A: Structure coordinates are given as an mmCIF _atom_site loop: one row per atom with element, residue name, chain id, sequence number, and x/y/z position in Å. Only the four main-chain atoms per residue are included here; side chains are omitted to keep the record compact.

Q: What if only a Cα trace is available?
A: Three-state secondary structure (P-SEA) collapses the eight DSSP classes into helix (a), strand (b), and coil (c). P-SEA assigns these from Cα geometry alone — distances and angles — without requiring backbone oxygens, so it works on any Cα trace.

Q: What do the rendered images show?
A: The six renders are orthographic views along the three Cartesian axes in both directions. Representation (cartoon, sticks, or surface) and color scheme (sequence-rainbow or by-chain) vary across proteins so the training set covers all the common visualization conventions.

Q: What does the local fold look like, residue by residue?
A: Foldseek's 3Di representation compresses backbone geometry into a per-residue letter drawn from a learned twenty-state alphabet. It captures the tertiary interaction pattern around each residue — which residues are packed against it in space, regardless of where they are in sequence.

Q: What do the diagnostic plots show?
A: The contact map is a binary N×N matrix image: pixel (i, j) is dark where Cα_i and Cα_j are within 8 Å and |i−j|>4. Because the |i−j|>4 filter removes local helic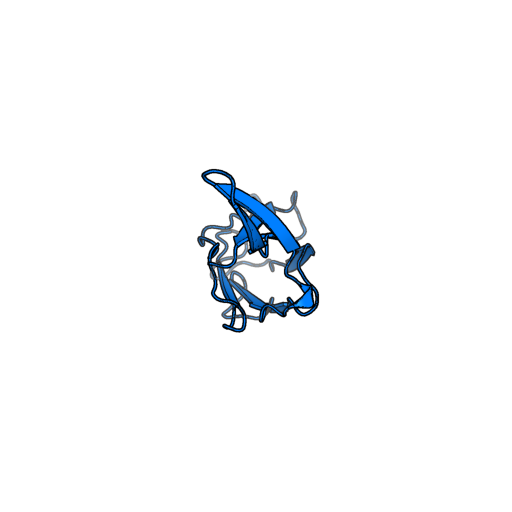al contacts, off-diagonal stripes parallel to the main diagonal indicate parallel β-sheets; stripes perpendicular to it indicate antiparallel β-sheets. The Ramachandran plot scatters every residue's (φ, ψ) pair against the sterically allowed regions. The PAE heatmap renders the predicted-aligned-error matrix.